Protein AF-A0A3R6HQ42-F1 (afdb_monomer_lite)

Sequence (141 aa):
MKRILCFIMFVLLLVSCSKDSGEEVGLISNYIEVAGVRHEIDKFAIENETDFRIGSKKDGTYISFGYTWYKVPIDEKIYFVETDEYLEYFELVDNYRKCNLTDGSSDSFYLIKKNGDKYIVDIYIGSSKYKTIVHYEGKMI

Structure (mmCIF, N/CA/C/O backbone):
data_AF-A0A3R6HQ42-F1
#
_entry.id   AF-A0A3R6HQ42-F1
#
loop_
_atom_site.group_PDB
_atom_site.id
_atom_site.type_symbol
_atom_site.label_atom_id
_atom_site.label_alt_id
_atom_site.label_comp_id
_atom_site.label_asym_id
_atom_site.label_entity_id
_atom_site.label_seq_id
_atom_site.pdbx_PDB_ins_code
_atom_site.Cartn_x
_atom_site.Cartn_y
_atom_site.Cartn_z
_atom_site.occupancy
_atom_site.B_iso_or_equiv
_atom_site.auth_seq_id
_atom_site.auth_comp_id
_atom_site.auth_asym_id
_atom_site.auth_atom_id
_atom_site.pdbx_PDB_model_num
ATOM 1 N N . MET A 1 1 ? -11.548 60.885 -34.144 1.00 53.84 1 MET A N 1
ATOM 2 C CA . MET A 1 1 ? -12.004 59.960 -33.079 1.00 53.84 1 MET A CA 1
ATOM 3 C C . MET A 1 1 ? -12.901 58.853 -33.651 1.00 53.84 1 MET A C 1
ATOM 5 O O . MET A 1 1 ? -14.107 58.921 -33.491 1.00 53.84 1 MET A O 1
ATOM 9 N N . LYS A 1 2 ? -12.346 57.859 -34.367 1.00 50.47 2 LYS A N 1
ATOM 10 C CA . LYS A 1 2 ? -13.114 56.687 -34.868 1.00 50.47 2 LYS A CA 1
ATOM 11 C C . LYS A 1 2 ? -12.328 55.363 -34.905 1.00 50.47 2 LYS A C 1
ATOM 13 O O . LYS A 1 2 ? -12.884 54.352 -35.300 1.00 50.47 2 LYS A O 1
ATOM 18 N N . ARG A 1 3 ? -11.054 55.336 -34.489 1.00 47.91 3 ARG A N 1
ATOM 19 C CA . ARG A 1 3 ? -10.211 54.124 -34.581 1.00 47.91 3 ARG A CA 1
ATOM 20 C C . ARG A 1 3 ? -10.002 53.379 -33.257 1.00 47.91 3 ARG A C 1
ATOM 22 O O . ARG A 1 3 ? -9.566 52.241 -33.284 1.00 47.91 3 ARG A O 1
ATOM 29 N N . ILE A 1 4 ? -10.358 53.983 -32.120 1.00 55.88 4 ILE A N 1
ATOM 30 C CA . ILE A 1 4 ? -10.138 53.381 -30.790 1.00 55.88 4 ILE A CA 1
ATOM 31 C C . ILE A 1 4 ? -11.357 52.567 -30.317 1.00 55.88 4 ILE A C 1
ATOM 33 O O . ILE A 1 4 ? -11.201 51.619 -29.557 1.00 55.88 4 ILE A O 1
ATOM 37 N N . LEU A 1 5 ? -12.563 52.838 -30.837 1.00 49.28 5 LEU A N 1
ATOM 38 C CA . LEU A 1 5 ? -13.771 52.103 -30.430 1.00 49.28 5 LEU A CA 1
ATOM 39 C C . LEU A 1 5 ? -13.817 50.645 -30.921 1.00 49.28 5 LEU A C 1
ATOM 41 O O . LEU A 1 5 ? -14.505 49.830 -30.322 1.00 49.28 5 LEU A O 1
ATOM 45 N N . CYS A 1 6 ? -13.085 50.294 -31.982 1.00 53.38 6 CYS A N 1
ATOM 46 C CA . CYS A 1 6 ? -13.103 48.927 -32.519 1.00 53.38 6 CYS A CA 1
ATOM 47 C C . CYS A 1 6 ? -12.186 47.958 -31.756 1.00 53.38 6 CYS A C 1
ATOM 49 O O . CYS A 1 6 ? -12.381 46.752 -31.851 1.00 53.38 6 CYS A O 1
ATOM 51 N N . PHE A 1 7 ? -11.219 48.456 -30.978 1.00 50.50 7 PHE A N 1
ATOM 52 C CA . PHE A 1 7 ? -10.282 47.590 -30.253 1.00 50.50 7 PHE A CA 1
ATOM 53 C C . PHE A 1 7 ? -10.840 47.075 -28.921 1.00 50.50 7 PHE A C 1
ATOM 55 O O . PHE A 1 7 ? -10.523 45.962 -28.518 1.00 50.50 7 PHE A O 1
ATOM 62 N N . ILE A 1 8 ? -11.725 47.830 -28.263 1.00 54.09 8 ILE A N 1
ATOM 63 C CA . ILE A 1 8 ? -12.311 47.411 -26.976 1.00 54.09 8 ILE A CA 1
ATOM 64 C C . ILE A 1 8 ? -13.417 46.361 -27.180 1.00 54.09 8 ILE A C 1
ATOM 66 O O . ILE A 1 8 ? -13.630 45.509 -26.322 1.00 54.09 8 ILE A O 1
ATOM 70 N N . MET A 1 9 ? -14.064 46.341 -28.350 1.00 48.47 9 MET A N 1
ATOM 71 C CA . MET A 1 9 ? -15.126 45.374 -28.650 1.00 48.47 9 MET A CA 1
ATOM 72 C C . MET A 1 9 ? -14.594 43.969 -28.986 1.00 48.47 9 MET A C 1
ATOM 74 O O . MET A 1 9 ? -15.330 43.000 -28.845 1.00 48.47 9 MET A O 1
ATOM 78 N N . PHE A 1 10 ? -13.318 43.837 -29.376 1.00 46.56 10 PHE A N 1
ATOM 79 C CA . PHE A 1 10 ? -12.702 42.538 -29.689 1.00 46.56 10 PHE A CA 1
ATOM 80 C C . PHE A 1 10 ? -12.084 41.841 -28.465 1.00 46.56 10 PHE A C 1
ATOM 82 O O . PHE A 1 10 ? -11.969 40.620 -28.452 1.00 46.56 10 PHE A O 1
ATOM 89 N N . VAL A 1 11 ? -11.744 42.593 -27.410 1.00 52.50 11 VAL A N 1
ATOM 90 C CA . VAL A 1 11 ? -11.238 42.025 -26.144 1.00 52.50 11 VAL A CA 1
ATOM 91 C C . VAL A 1 11 ? -12.379 41.479 -25.274 1.00 52.50 11 VAL A C 1
ATOM 93 O O . VAL A 1 11 ? -12.169 40.554 -24.503 1.00 52.50 11 VAL A O 1
ATOM 96 N N . LEU A 1 12 ? -13.609 41.975 -25.449 1.00 49.38 12 LEU A N 1
ATOM 97 C CA . LEU A 1 12 ? -14.791 41.466 -24.738 1.00 49.38 12 LEU A CA 1
ATOM 98 C C . LEU A 1 12 ? -15.406 40.199 -25.367 1.00 49.38 12 LEU A C 1
ATOM 100 O O . LEU A 1 12 ? -16.234 39.557 -24.731 1.00 49.38 12 LEU A O 1
ATOM 104 N N . LEU A 1 13 ? -15.007 39.834 -26.591 1.00 47.75 13 LEU A N 1
ATOM 105 C CA . LEU A 1 13 ? -15.518 38.665 -27.329 1.00 47.75 13 LEU A CA 1
ATOM 106 C C . LEU A 1 13 ? -14.576 37.452 -27.296 1.00 47.75 13 LEU A C 1
ATOM 108 O O . LEU A 1 13 ? -14.949 36.374 -27.755 1.00 47.75 13 LEU A O 1
ATOM 112 N N . LEU A 1 14 ? -13.374 37.601 -26.735 1.00 48.12 14 LEU A N 1
ATOM 113 C CA . LEU A 1 14 ? -12.453 36.495 -26.516 1.00 48.12 14 LEU A CA 1
ATOM 114 C C . LEU A 1 14 ? -12.584 36.009 -25.072 1.00 48.12 14 LEU A C 1
ATOM 116 O O . LEU A 1 14 ? -12.060 36.599 -24.133 1.00 48.12 14 LEU A O 1
ATOM 120 N N . VAL A 1 15 ? -13.229 34.850 -24.963 1.00 46.56 15 VAL A N 1
ATOM 121 C CA . VAL A 1 15 ? -13.175 33.925 -23.825 1.00 46.56 15 VAL A CA 1
ATOM 122 C C . VAL A 1 15 ? -14.122 34.237 -22.659 1.00 46.56 15 VAL A C 1
ATOM 124 O O . VAL A 1 15 ? -13.852 33.948 -21.500 1.00 46.56 15 VAL A O 1
ATOM 127 N N . SER A 1 16 ? -15.337 34.679 -22.983 1.00 44.88 16 SER A N 1
ATOM 128 C CA . SER A 1 16 ? -16.520 34.068 -22.373 1.00 44.88 16 SER A CA 1
ATOM 129 C C . SER A 1 16 ? -16.768 32.708 -23.045 1.00 44.88 16 SER A C 1
ATOM 131 O O . SER A 1 16 ? -17.576 32.590 -23.963 1.00 44.88 16 SER A O 1
ATOM 133 N N . CYS A 1 17 ? -16.027 31.688 -22.630 1.00 46.03 17 CYS A N 1
ATOM 134 C CA . CYS A 1 17 ? -16.396 30.285 -22.797 1.00 46.03 17 CYS A CA 1
ATOM 135 C C . CYS A 1 17 ? -15.999 29.595 -21.496 1.00 46.03 17 CYS A C 1
ATOM 137 O O . CYS A 1 17 ? -14.813 29.473 -21.209 1.00 46.03 17 CYS A O 1
ATOM 139 N N . SER A 1 18 ? -17.034 29.287 -20.704 1.00 40.59 18 SER A N 1
ATOM 140 C CA . SER A 1 18 ? -17.080 28.226 -19.690 1.00 40.59 18 SER A CA 1
ATOM 141 C C . SER A 1 18 ? -15.851 28.169 -18.768 1.00 40.59 18 SER A C 1
ATOM 143 O O . SER A 1 18 ? -14.846 27.549 -19.064 1.00 40.59 18 SER A O 1
ATOM 145 N N . LYS A 1 19 ? -15.857 28.707 -17.545 1.00 40.09 19 LYS A N 1
ATOM 146 C CA . LYS A 1 19 ? -16.724 28.282 -16.429 1.00 40.09 19 LYS A CA 1
ATOM 147 C C . LYS A 1 19 ? -17.469 26.954 -16.638 1.00 40.09 19 LYS A C 1
ATOM 149 O O . LYS A 1 19 ? -18.615 26.827 -16.233 1.00 40.09 19 LYS A O 1
ATOM 154 N N . ASP A 1 20 ? -16.802 25.974 -17.240 1.00 33.50 20 ASP A N 1
ATOM 155 C CA . ASP A 1 20 ? -17.085 24.593 -16.908 1.00 33.50 20 ASP A CA 1
ATOM 156 C C . ASP A 1 20 ? -16.441 24.400 -15.546 1.00 33.50 20 ASP A C 1
ATOM 158 O O . ASP A 1 20 ? -15.220 24.352 -15.387 1.00 33.50 20 ASP A O 1
ATOM 162 N N . SER A 1 21 ? -17.296 24.369 -14.530 1.00 40.56 21 SER A N 1
ATOM 163 C CA . SER A 1 21 ? -17.095 23.463 -13.419 1.00 40.56 21 SER A CA 1
ATOM 164 C C . SER A 1 21 ? -16.884 22.076 -14.022 1.00 40.56 21 SER A C 1
ATOM 166 O O . SER A 1 21 ? -17.818 21.287 -14.141 1.00 40.56 21 SER A O 1
ATOM 168 N N . GLY A 1 22 ? -15.647 21.793 -14.427 1.00 35.31 22 GLY A N 1
ATOM 169 C CA . GLY A 1 22 ? -15.126 20.447 -14.413 1.00 35.31 22 GLY A CA 1
ATOM 170 C C . GLY A 1 22 ? -15.085 20.033 -12.951 1.00 35.31 22 GLY A C 1
ATOM 171 O O . GLY A 1 22 ? -14.026 19.983 -12.339 1.00 35.31 22 GLY A O 1
ATOM 172 N N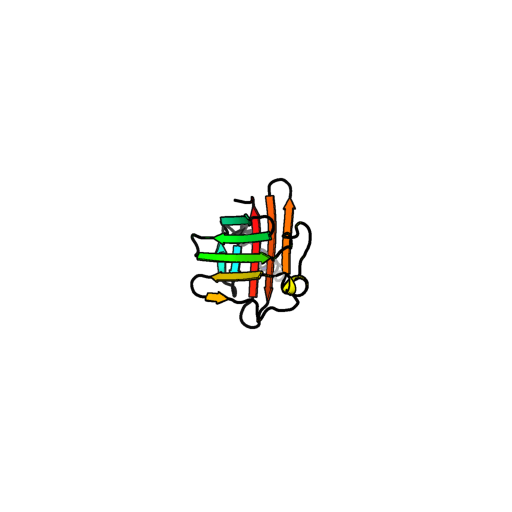 . GLU A 1 23 ? -16.260 19.773 -12.373 1.00 40.38 23 GLU A N 1
ATOM 173 C CA . GLU A 1 23 ? -16.381 18.569 -11.579 1.00 40.38 23 GLU A CA 1
ATOM 174 C C . GLU A 1 23 ? -15.751 17.494 -12.464 1.00 40.38 23 GLU A C 1
ATOM 176 O O . GLU A 1 23 ? -16.291 17.160 -13.521 1.00 40.38 23 GLU A O 1
ATOM 181 N N . GLU A 1 24 ? -14.533 17.068 -12.130 1.00 38.72 24 GLU A N 1
ATOM 182 C CA . GLU A 1 24 ? -13.950 15.857 -12.687 1.00 38.72 24 GLU A CA 1
ATOM 183 C C . GLU A 1 24 ? -14.848 14.704 -12.235 1.00 38.72 24 GLU A C 1
ATOM 185 O O . GLU A 1 24 ? -14.583 13.989 -11.271 1.00 38.72 24 GLU A O 1
ATOM 190 N N . VAL A 1 25 ? -15.975 14.562 -12.928 1.00 42.66 25 VAL A N 1
ATOM 191 C CA . VAL A 1 25 ? -16.817 13.385 -12.914 1.00 42.66 25 VAL A CA 1
ATOM 192 C C . VAL A 1 25 ? -15.950 12.281 -13.504 1.00 42.66 25 VAL A C 1
ATOM 194 O O . VAL A 1 25 ? -15.829 12.148 -14.720 1.00 42.66 25 VAL A O 1
ATOM 197 N N . GLY A 1 26 ? -15.291 11.529 -12.622 1.00 41.25 26 GLY A N 1
ATOM 198 C CA . GLY A 1 26 ? -14.614 10.285 -12.971 1.00 41.25 26 GLY A CA 1
ATOM 199 C C . GLY A 1 26 ? -13.186 10.104 -12.463 1.00 41.25 26 GLY A C 1
ATOM 200 O O . GLY A 1 26 ? -12.571 9.110 -12.846 1.00 41.25 26 GLY A O 1
ATOM 201 N N . LEU A 1 27 ? -12.629 10.983 -11.618 1.00 54.91 27 LEU A N 1
ATOM 202 C CA . LEU A 1 27 ? -11.410 10.601 -10.901 1.00 54.91 27 LEU A CA 1
ATOM 203 C C . LEU A 1 27 ? -11.760 9.480 -9.919 1.00 54.91 27 LEU A C 1
ATOM 205 O O . LEU A 1 27 ? -12.430 9.709 -8.915 1.00 54.91 27 LEU A O 1
ATOM 209 N N . ILE A 1 28 ? -11.317 8.261 -10.231 1.00 60.62 28 ILE A N 1
ATOM 210 C CA . ILE A 1 28 ? -11.296 7.153 -9.278 1.00 60.62 28 ILE A CA 1
ATOM 211 C C . ILE A 1 28 ? -10.547 7.664 -8.041 1.00 60.62 28 ILE A C 1
ATOM 213 O O . ILE A 1 28 ? -9.342 7.902 -8.109 1.00 60.62 28 ILE A O 1
ATOM 217 N N . SER A 1 29 ? -11.264 7.888 -6.938 1.00 82.94 29 SER A N 1
ATOM 218 C CA . SER A 1 29 ? -10.687 8.472 -5.722 1.00 82.94 29 SER A CA 1
ATOM 219 C C . SER A 1 29 ? -9.717 7.511 -5.044 1.00 82.94 29 SER A C 1
ATOM 221 O O . SER A 1 29 ? -8.728 7.945 -4.475 1.00 82.94 29 SER A O 1
ATOM 223 N N . ASN A 1 30 ? -9.980 6.208 -5.154 1.00 93.50 30 ASN A N 1
ATOM 224 C CA . ASN A 1 30 ? -9.171 5.139 -4.588 1.00 93.50 30 ASN A CA 1
ATOM 225 C C . ASN A 1 30 ? -8.584 4.302 -5.722 1.00 93.50 30 ASN A C 1
ATOM 227 O O . ASN A 1 30 ? -9.323 3.566 -6.374 1.00 93.50 30 ASN A O 1
ATOM 231 N N . TYR A 1 31 ? -7.283 4.413 -5.980 1.00 93.50 31 TYR A N 1
ATOM 232 C CA . TYR A 1 31 ? -6.677 3.829 -7.172 1.00 93.50 31 TYR A CA 1
ATOM 233 C C . TYR A 1 31 ? -5.282 3.245 -6.949 1.00 93.50 31 TYR A C 1
ATOM 235 O O . TYR A 1 31 ? -4.498 3.733 -6.132 1.00 93.50 31 TYR A O 1
ATOM 243 N N . ILE A 1 32 ? -4.961 2.228 -7.752 1.00 92.25 32 ILE A N 1
ATOM 244 C CA . ILE A 1 32 ? -3.587 1.801 -8.038 1.00 92.25 32 ILE A CA 1
ATOM 245 C C . ILE A 1 32 ? -3.266 2.283 -9.450 1.00 92.25 32 ILE A C 1
ATOM 247 O O . ILE A 1 32 ? -3.933 1.905 -10.408 1.00 92.25 32 ILE A O 1
ATOM 251 N N . GLU A 1 33 ? -2.251 3.126 -9.590 1.00 90.56 33 GLU A N 1
ATOM 252 C CA . GLU A 1 33 ? -1.696 3.535 -10.874 1.00 90.56 33 GLU A CA 1
ATOM 253 C C . GLU A 1 33 ? -0.429 2.727 -11.144 1.00 90.56 33 GLU A C 1
ATOM 255 O O . GLU A 1 33 ? 0.565 2.900 -10.441 1.00 90.56 33 GLU A O 1
ATOM 260 N N . VAL A 1 34 ? -0.447 1.863 -12.159 1.00 86.19 34 VAL A N 1
ATOM 261 C CA . VAL A 1 34 ? 0.716 1.080 -12.597 1.00 86.19 34 VAL A CA 1
ATOM 262 C C . VAL A 1 34 ? 1.117 1.557 -13.986 1.00 86.19 34 VAL A C 1
ATOM 264 O O . VAL A 1 34 ? 0.341 1.465 -14.934 1.00 86.19 34 VAL A O 1
ATOM 267 N N . ALA A 1 35 ? 2.333 2.094 -14.123 1.00 82.25 35 ALA A N 1
ATOM 268 C CA . ALA A 1 35 ? 2.848 2.597 -15.403 1.00 82.25 35 ALA A CA 1
ATOM 269 C C . ALA A 1 35 ? 1.892 3.586 -16.121 1.00 82.25 35 ALA A C 1
ATOM 271 O O . ALA A 1 35 ? 1.795 3.587 -17.348 1.00 82.25 35 ALA A O 1
ATOM 272 N N . GLY A 1 36 ? 1.186 4.423 -15.352 1.00 84.00 36 GLY A N 1
ATOM 273 C CA . GLY A 1 36 ? 0.243 5.429 -15.856 1.00 84.00 36 GLY A CA 1
ATOM 274 C C . GLY A 1 36 ? -1.187 4.928 -16.098 1.00 84.00 36 GLY A C 1
ATOM 275 O O . GLY A 1 36 ? -2.045 5.728 -16.464 1.00 84.00 36 GLY A O 1
ATOM 276 N N . VAL A 1 37 ? -1.470 3.638 -15.888 1.00 86.19 37 VAL A N 1
ATOM 277 C CA . VAL A 1 37 ? -2.827 3.074 -15.979 1.00 86.19 37 VAL A CA 1
ATOM 278 C C . VAL A 1 37 ? -3.429 2.982 -14.584 1.00 86.19 37 VAL A C 1
ATOM 280 O O . VAL A 1 37 ? -2.818 2.397 -13.694 1.00 86.19 37 VAL A O 1
ATOM 283 N N . ARG A 1 38 ? -4.618 3.565 -14.388 1.00 89.69 38 ARG A N 1
ATOM 284 C CA . ARG A 1 38 ? -5.333 3.555 -13.103 1.00 89.69 38 ARG A CA 1
ATOM 285 C C . ARG A 1 38 ? -6.354 2.427 -13.037 1.00 89.69 38 ARG A C 1
ATOM 287 O O . ARG A 1 38 ? -7.168 2.278 -13.944 1.00 89.69 38 ARG A O 1
ATOM 294 N N . HIS A 1 39 ? -6.322 1.707 -11.925 1.00 88.88 39 HIS A N 1
ATOM 295 C CA . HIS A 1 39 ? -7.243 0.639 -11.550 1.00 88.88 39 HIS A CA 1
ATOM 296 C C . HIS A 1 39 ? -7.971 1.038 -10.270 1.00 88.88 39 HIS A C 1
ATOM 298 O O . HIS A 1 39 ? -7.375 1.695 -9.412 1.00 88.88 39 HIS A O 1
ATOM 304 N N . GLU A 1 40 ? -9.239 0.657 -10.138 1.00 91.12 40 GLU A N 1
ATOM 305 C CA . GLU A 1 40 ? -10.035 0.970 -8.952 1.00 91.12 40 GLU A CA 1
ATOM 306 C C . GLU A 1 40 ? -9.570 0.126 -7.757 1.00 91.12 40 GLU A C 1
ATOM 308 O O . GLU A 1 40 ? -9.223 -1.048 -7.892 1.00 91.12 40 GLU A O 1
ATOM 313 N N . ILE A 1 41 ? -9.557 0.726 -6.566 1.00 92.94 41 ILE A N 1
ATOM 314 C CA . ILE A 1 41 ? -9.378 0.009 -5.302 1.00 92.94 41 ILE A CA 1
ATOM 315 C C . ILE A 1 41 ? -10.723 -0.079 -4.608 1.00 92.94 41 ILE A C 1
ATOM 317 O O . ILE A 1 41 ? -11.319 0.938 -4.251 1.00 92.94 41 ILE A O 1
ATOM 321 N N . ASP A 1 42 ? -11.142 -1.308 -4.328 1.00 91.25 42 ASP A N 1
ATOM 322 C CA . ASP A 1 42 ? -12.350 -1.588 -3.557 1.00 91.25 42 ASP A CA 1
ATOM 323 C C . ASP A 1 42 ? -12.060 -2.248 -2.203 1.00 91.25 42 ASP A C 1
ATOM 325 O O . ASP A 1 42 ? -12.983 -2.399 -1.400 1.00 91.25 42 ASP A O 1
ATOM 329 N N . LYS A 1 43 ? -10.802 -2.624 -1.925 1.00 93.31 43 LYS A N 1
ATOM 330 C CA . LYS A 1 43 ? -10.409 -3.339 -0.705 1.00 93.31 43 LYS A CA 1
ATOM 331 C C . LYS A 1 43 ? -9.067 -2.894 -0.147 1.00 93.31 43 LYS A C 1
ATOM 333 O O . LYS A 1 43 ? -8.081 -2.781 -0.872 1.00 93.31 43 LYS A O 1
ATOM 338 N N . PHE A 1 44 ? -9.037 -2.769 1.175 1.00 95.44 44 PHE A N 1
ATOM 339 C CA . PHE A 1 44 ? -7.840 -2.638 1.995 1.00 95.44 44 PHE A CA 1
ATOM 340 C C . PHE A 1 44 ? -8.007 -3.491 3.257 1.00 95.44 44 PHE A C 1
ATOM 342 O O . PHE A 1 44 ? -9.043 -3.403 3.914 1.00 95.44 44 PHE A O 1
ATOM 349 N N . ALA A 1 45 ? -7.000 -4.288 3.603 1.00 94.88 45 ALA A N 1
ATOM 350 C CA . ALA A 1 45 ? -7.006 -5.142 4.786 1.00 94.88 45 ALA A CA 1
ATOM 351 C C . ALA A 1 45 ? -5.619 -5.184 5.437 1.00 94.88 45 ALA A C 1
ATOM 353 O O . ALA A 1 45 ? -4.606 -5.158 4.738 1.00 94.88 45 ALA A O 1
ATOM 354 N N . ILE A 1 46 ? -5.592 -5.298 6.767 1.00 93.44 46 ILE A N 1
ATOM 355 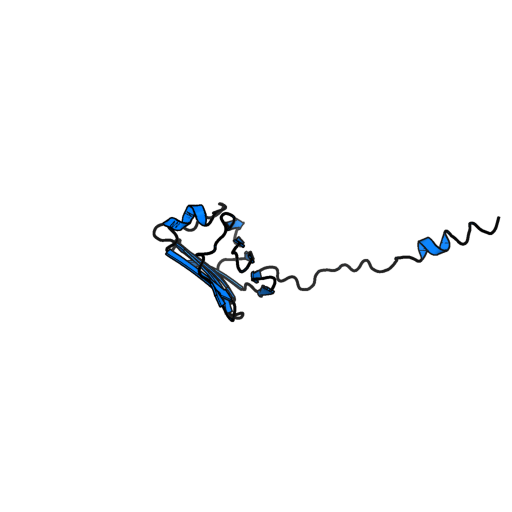C CA . ILE A 1 46 ? -4.411 -5.686 7.544 1.00 93.44 46 ILE A CA 1
ATOM 356 C C . ILE A 1 46 ? -4.738 -7.026 8.211 1.00 93.44 46 ILE A C 1
ATOM 358 O O . ILE A 1 46 ? -5.692 -7.114 8.985 1.00 93.44 46 ILE A O 1
ATOM 362 N N . GLU A 1 47 ? -3.969 -8.065 7.905 1.00 90.31 47 GLU A N 1
ATOM 363 C CA . GLU A 1 47 ? -4.143 -9.422 8.427 1.00 90.31 47 GLU A CA 1
ATOM 364 C C . GLU A 1 47 ? -3.040 -9.735 9.443 1.00 90.31 47 GLU A C 1
ATOM 366 O O . GLU A 1 47 ? -1.885 -9.364 9.254 1.00 90.31 47 GLU A O 1
ATOM 371 N N . ASN A 1 48 ? -3.407 -10.392 10.549 1.00 88.31 48 ASN A N 1
ATOM 372 C CA . ASN A 1 48 ? -2.490 -10.847 11.610 1.00 88.31 48 ASN A CA 1
ATOM 373 C C . ASN A 1 48 ? -1.544 -9.772 12.188 1.00 88.31 48 ASN A C 1
ATOM 375 O O . ASN A 1 48 ? -0.566 -10.101 12.846 1.00 88.31 48 ASN A O 1
ATOM 379 N N . GLU A 1 49 ? -1.849 -8.490 11.964 1.00 90.31 49 GLU A N 1
ATOM 380 C CA . GLU A 1 49 ? -1.007 -7.322 12.266 1.00 90.31 49 GLU A CA 1
ATOM 381 C C . GLU A 1 49 ? 0.321 -7.228 11.492 1.00 90.31 49 GLU A C 1
ATOM 383 O O . GLU A 1 49 ? 0.987 -6.198 11.580 1.00 90.31 49 GLU A O 1
ATOM 388 N N . THR A 1 50 ? 0.700 -8.252 10.731 1.00 91.38 50 THR A N 1
ATOM 389 C CA . THR A 1 50 ? 1.989 -8.373 10.026 1.00 91.38 50 THR A CA 1
ATOM 390 C C . THR A 1 50 ? 1.872 -8.208 8.517 1.00 91.38 50 THR A C 1
ATOM 392 O O . THR A 1 50 ? 2.871 -7.973 7.839 1.00 91.38 50 THR A O 1
ATOM 395 N N . ASP A 1 51 ? 0.657 -8.298 7.983 1.00 90.88 51 ASP A N 1
ATOM 396 C CA . ASP A 1 51 ? 0.397 -8.310 6.552 1.00 90.88 51 ASP A CA 1
ATOM 397 C C . ASP A 1 51 ? -0.592 -7.214 6.193 1.00 90.88 51 ASP A C 1
ATOM 399 O O . ASP A 1 51 ? -1.575 -7.005 6.903 1.00 90.88 51 ASP A O 1
ATOM 403 N N . PHE A 1 52 ? -0.392 -6.548 5.060 1.00 93.62 52 PHE A N 1
ATOM 404 C CA . PHE A 1 52 ? -1.431 -5.697 4.496 1.00 93.62 52 PHE A CA 1
ATOM 405 C C . PHE A 1 52 ? -1.599 -5.903 2.997 1.00 93.62 52 PHE A C 1
ATOM 407 O O . PHE A 1 52 ? -0.655 -6.197 2.260 1.00 93.62 52 PHE A O 1
ATOM 414 N N . ARG A 1 53 ? -2.846 -5.751 2.552 1.00 94.19 53 ARG A N 1
ATOM 415 C CA . ARG A 1 53 ? -3.295 -5.964 1.175 1.00 94.19 53 ARG A CA 1
ATOM 416 C C . ARG A 1 53 ? -4.167 -4.809 0.735 1.00 94.19 53 ARG A C 1
ATOM 418 O O . ARG A 1 53 ? -5.042 -4.380 1.484 1.00 94.19 53 ARG A O 1
ATOM 425 N N . ILE A 1 54 ? -3.965 -4.338 -0.489 1.00 94.88 54 ILE A N 1
ATOM 426 C CA . ILE A 1 54 ? -4.770 -3.271 -1.077 1.00 94.88 54 ILE A CA 1
ATOM 427 C C . ILE A 1 54 ? -4.965 -3.487 -2.573 1.00 94.88 54 ILE A C 1
ATOM 429 O O . ILE A 1 54 ? -4.025 -3.853 -3.273 1.00 94.88 54 ILE A O 1
ATOM 433 N N . GLY A 1 55 ? -6.177 -3.281 -3.080 1.00 93.62 55 GLY A N 1
ATOM 434 C CA . GLY A 1 55 ? -6.462 -3.427 -4.507 1.00 93.62 55 GLY A CA 1
ATOM 435 C C . GLY A 1 55 ? -7.919 -3.722 -4.815 1.00 93.62 55 GLY A C 1
ATOM 436 O O . GLY A 1 55 ? -8.809 -3.435 -4.014 1.00 93.62 55 GLY A O 1
ATOM 437 N N . SER A 1 56 ? -8.149 -4.327 -5.977 1.00 87.75 56 SER A N 1
ATOM 438 C CA . SER A 1 56 ? -9.447 -4.858 -6.374 1.00 87.75 56 SER A CA 1
ATOM 439 C C . SER A 1 56 ? -9.314 -6.256 -6.960 1.00 87.75 56 SER A C 1
ATOM 441 O O . SER A 1 56 ? -8.570 -6.513 -7.908 1.00 87.75 56 SER A O 1
ATOM 443 N N . LYS A 1 57 ? -10.118 -7.181 -6.424 1.00 74.81 57 LYS A N 1
ATOM 444 C CA . LYS A 1 57 ? -10.252 -8.527 -7.000 1.00 74.81 57 LYS A CA 1
ATOM 445 C C . LYS A 1 57 ? -10.995 -8.495 -8.339 1.00 74.81 57 LYS A C 1
ATOM 447 O O . LYS A 1 57 ? -10.763 -9.371 -9.166 1.00 74.81 57 LYS A O 1
ATOM 452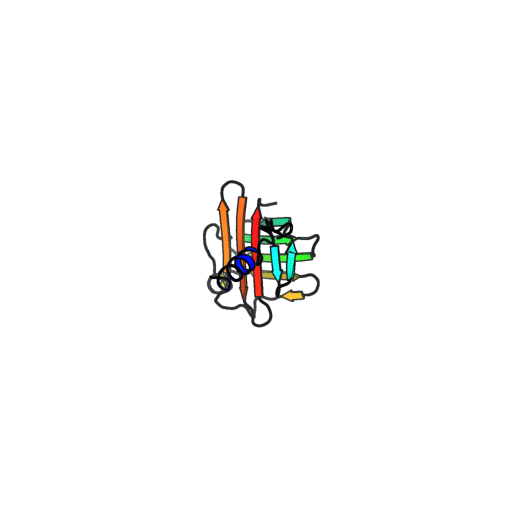 N N . LYS A 1 58 ? -11.898 -7.527 -8.532 1.00 80.75 58 LYS A N 1
ATOM 453 C CA . LYS A 1 58 ? -12.656 -7.353 -9.778 1.00 80.75 58 LYS A CA 1
ATOM 454 C C . LYS A 1 58 ? -11.719 -6.953 -10.914 1.00 80.75 58 LYS A C 1
ATOM 456 O O . LYS A 1 58 ? -11.816 -7.527 -11.995 1.00 80.75 58 LYS A O 1
ATOM 461 N N . ASP A 1 59 ? -10.795 -6.042 -10.626 1.00 78.56 59 ASP A N 1
ATOM 462 C CA . ASP A 1 59 ? -9.818 -5.577 -11.607 1.00 78.56 59 ASP A CA 1
ATOM 463 C C . ASP A 1 59 ? -8.593 -6.493 -11.693 1.00 78.56 59 ASP A C 1
ATOM 465 O O . ASP A 1 59 ? -7.807 -6.348 -12.619 1.00 78.56 59 ASP A O 1
ATOM 469 N N . GLY A 1 60 ? -8.424 -7.445 -10.768 1.00 82.94 60 GLY A N 1
ATOM 470 C CA . GLY A 1 60 ? -7.267 -8.345 -10.739 1.00 82.94 60 GLY A CA 1
ATOM 471 C C . GLY A 1 60 ? -5.956 -7.642 -10.373 1.00 82.94 60 GLY A C 1
ATOM 472 O O . GLY A 1 60 ? -4.891 -8.237 -10.522 1.00 82.94 60 GLY A O 1
ATOM 473 N N . THR A 1 61 ? -6.036 -6.402 -9.884 1.00 88.38 61 THR A N 1
ATOM 474 C CA . THR A 1 61 ? -4.886 -5.554 -9.571 1.00 88.38 61 THR A CA 1
ATOM 475 C C . THR A 1 61 ? -4.806 -5.334 -8.065 1.00 88.38 61 THR A C 1
ATOM 477 O O . THR A 1 61 ? -5.736 -4.798 -7.459 1.00 88.38 61 THR A O 1
ATOM 480 N N . TYR A 1 62 ? -3.709 -5.760 -7.441 1.00 90.12 62 TYR A N 1
ATOM 481 C CA . TYR A 1 62 ? -3.496 -5.613 -6.004 1.00 90.12 62 TYR A CA 1
ATOM 482 C C . TYR A 1 62 ? -2.018 -5.548 -5.632 1.00 90.12 62 TYR A C 1
ATOM 484 O O . TYR A 1 62 ? -1.142 -6.017 -6.361 1.00 90.12 62 TYR A O 1
ATOM 492 N N . ILE A 1 63 ? -1.768 -4.991 -4.452 1.00 90.12 63 ILE A N 1
ATOM 493 C CA . ILE A 1 63 ? -0.484 -5.027 -3.771 1.00 90.12 63 ILE A CA 1
ATOM 494 C C . ILE A 1 63 ? -0.653 -5.744 -2.435 1.00 90.12 63 ILE A C 1
ATOM 496 O O . ILE A 1 63 ? -1.610 -5.489 -1.703 1.00 90.12 63 ILE A O 1
ATOM 500 N N . SER A 1 64 ? 0.284 -6.632 -2.119 1.00 90.06 64 SER A N 1
ATOM 501 C CA . SER A 1 64 ? 0.401 -7.288 -0.823 1.00 90.06 64 SER A CA 1
ATOM 502 C C . SER A 1 64 ? 1.815 -7.130 -0.283 1.00 90.06 64 SER A C 1
ATOM 504 O O . SER A 1 64 ? 2.786 -7.318 -1.018 1.00 90.06 64 SER A O 1
ATOM 506 N N . PHE A 1 65 ? 1.904 -6.850 1.011 1.00 87.75 65 PHE A N 1
ATOM 507 C CA . PHE A 1 65 ? 3.137 -6.874 1.788 1.00 87.75 65 PHE A CA 1
ATOM 508 C C . PHE A 1 65 ? 2.930 -7.775 2.997 1.00 87.75 65 PHE A C 1
ATOM 510 O O . PHE A 1 65 ? 1.862 -7.731 3.613 1.00 87.75 65 PHE A O 1
ATOM 517 N N . GLY A 1 66 ? 3.948 -8.555 3.337 1.00 87.88 66 GLY A N 1
ATOM 518 C CA . GLY A 1 66 ? 3.983 -9.304 4.584 1.00 87.88 66 GLY A CA 1
ATOM 519 C C . GLY A 1 66 ? 5.354 -9.241 5.221 1.00 87.88 66 GLY A C 1
ATOM 520 O O . GLY A 1 66 ? 6.378 -9.279 4.534 1.00 87.88 66 GLY A O 1
ATOM 521 N N . TYR A 1 67 ? 5.347 -9.123 6.540 1.00 84.69 67 TYR A N 1
ATOM 522 C CA . TYR A 1 67 ? 6.537 -8.980 7.354 1.00 84.69 67 TYR A CA 1
ATOM 523 C C . TYR A 1 67 ? 6.697 -10.151 8.321 1.00 84.69 67 TYR A C 1
ATOM 525 O O . TYR A 1 67 ? 5.744 -10.568 8.979 1.00 84.69 67 TYR A O 1
ATOM 533 N N . THR A 1 68 ? 7.927 -10.629 8.494 1.00 82.75 68 THR A N 1
ATOM 534 C CA . THR A 1 68 ? 8.244 -11.623 9.521 1.00 82.75 68 THR A CA 1
ATOM 535 C C . THR A 1 68 ? 8.520 -10.923 10.857 1.00 82.75 68 THR A C 1
ATOM 537 O O . THR A 1 68 ? 9.448 -10.128 10.975 1.00 82.75 68 THR A O 1
ATOM 540 N N . TRP A 1 69 ? 7.720 -11.234 11.886 1.00 77.19 69 TRP A N 1
ATOM 541 C CA . TRP A 1 69 ? 7.869 -10.734 13.271 1.00 77.19 69 TRP A CA 1
ATOM 542 C C . TRP A 1 69 ? 7.897 -9.202 13.434 1.00 77.19 69 TRP A C 1
ATOM 544 O O . TRP A 1 69 ? 8.329 -8.699 14.471 1.00 77.19 69 TRP A O 1
ATOM 554 N N . TYR A 1 70 ? 7.394 -8.464 12.445 1.00 81.38 70 TYR A N 1
ATOM 555 C CA . TYR A 1 70 ? 7.332 -7.008 12.449 1.00 81.38 70 TYR A CA 1
ATOM 556 C C . TYR A 1 70 ? 5.898 -6.557 12.161 1.00 81.38 70 TYR A C 1
ATOM 558 O O . TYR A 1 70 ? 5.285 -6.966 11.177 1.00 81.38 70 TYR A O 1
ATOM 566 N N . LYS A 1 71 ? 5.330 -5.757 13.067 1.00 89.88 71 LYS A N 1
ATOM 567 C CA . LYS A 1 71 ? 3.963 -5.244 12.935 1.00 89.88 71 LYS A CA 1
ATOM 568 C C . LYS A 1 71 ? 3.925 -4.163 11.861 1.00 89.88 71 LYS A C 1
ATOM 570 O O . LYS A 1 71 ? 4.786 -3.291 11.872 1.00 89.88 71 LYS A O 1
ATOM 575 N N . VAL A 1 72 ? 2.897 -4.176 11.009 1.00 90.62 72 VAL A N 1
ATOM 576 C CA . VAL A 1 72 ? 2.648 -3.120 10.017 1.00 90.62 72 VAL A CA 1
ATOM 577 C C . VAL A 1 72 ? 2.584 -1.762 10.734 1.00 90.62 72 VAL A C 1
ATOM 579 O O . VAL A 1 72 ? 1.660 -1.544 11.528 1.00 90.62 72 VAL A O 1
ATOM 582 N N . PRO A 1 73 ? 3.536 -0.845 10.488 1.00 91.44 73 PRO A N 1
ATOM 583 C CA . PRO A 1 73 ? 3.536 0.481 11.082 1.00 91.44 73 PRO A CA 1
ATOM 584 C C . PRO A 1 73 ? 2.351 1.304 10.576 1.00 91.44 73 PRO A C 1
ATOM 586 O O . PRO A 1 73 ? 2.011 1.299 9.391 1.00 91.44 73 PRO A O 1
ATOM 589 N N . ILE A 1 74 ? 1.719 2.019 11.503 1.00 93.00 74 ILE A N 1
ATOM 590 C CA . ILE A 1 74 ? 0.602 2.930 11.250 1.00 93.00 74 ILE A CA 1
ATOM 591 C C . ILE A 1 74 ? 1.011 4.305 11.778 1.00 93.00 74 ILE A C 1
ATOM 593 O O . ILE A 1 74 ? 1.666 4.405 12.811 1.00 93.00 74 ILE A O 1
ATOM 597 N N . ASP A 1 75 ? 0.611 5.352 11.063 1.00 95.12 75 ASP A N 1
ATOM 598 C CA . ASP A 1 75 ? 0.944 6.760 11.298 1.00 95.12 75 ASP A CA 1
ATOM 599 C C . ASP A 1 75 ? 2.439 7.094 11.125 1.00 95.12 75 ASP A C 1
ATOM 601 O O . ASP A 1 75 ? 2.898 8.172 11.505 1.00 95.12 75 ASP A O 1
ATOM 605 N N . GLU A 1 76 ? 3.176 6.211 10.452 1.00 93.50 76 GLU A N 1
ATOM 606 C CA . GLU A 1 76 ? 4.590 6.356 10.114 1.00 93.50 76 GLU A CA 1
ATOM 607 C C . GLU A 1 76 ? 4.811 6.145 8.609 1.00 93.50 76 GLU A C 1
ATOM 609 O O . GLU A 1 76 ? 4.136 5.334 7.971 1.00 93.50 76 GLU A O 1
ATOM 614 N N . LYS A 1 77 ? 5.741 6.910 8.023 1.00 94.19 77 LYS A N 1
ATOM 615 C CA . LYS A 1 77 ? 6.166 6.720 6.632 1.00 94.19 77 LYS A CA 1
ATOM 616 C C . LYS A 1 77 ? 7.340 5.749 6.623 1.00 94.19 77 LYS A C 1
ATOM 618 O O . LYS A 1 77 ? 8.385 6.081 7.167 1.00 94.19 77 LYS A O 1
ATOM 623 N N . ILE A 1 78 ? 7.174 4.615 5.955 1.00 91.31 78 ILE A N 1
ATOM 624 C CA . ILE A 1 78 ? 8.152 3.528 5.941 1.00 91.31 78 ILE A CA 1
ATOM 625 C C . ILE A 1 78 ? 8.760 3.405 4.553 1.00 91.31 78 ILE A C 1
ATOM 627 O O . ILE A 1 78 ? 8.034 3.199 3.576 1.00 91.31 78 ILE A O 1
ATOM 631 N N . TYR A 1 79 ? 10.085 3.505 4.458 1.00 89.06 79 TYR A N 1
ATOM 632 C CA . TYR A 1 79 ? 10.801 3.211 3.219 1.00 89.06 79 TYR A CA 1
ATOM 633 C C . TYR A 1 79 ? 11.115 1.715 3.140 1.00 89.06 79 TYR A C 1
ATOM 635 O O . TYR A 1 79 ? 11.518 1.097 4.126 1.00 89.06 79 TYR A O 1
ATOM 643 N N . PHE A 1 80 ? 10.962 1.105 1.962 1.00 82.94 80 PHE A N 1
ATOM 644 C CA . PHE A 1 80 ? 11.196 -0.342 1.834 1.00 82.94 80 PHE A CA 1
ATOM 645 C C . PHE A 1 80 ? 12.647 -0.722 2.124 1.00 82.94 80 PHE A C 1
ATOM 647 O O . PHE A 1 80 ? 12.884 -1.759 2.725 1.00 82.94 80 PHE A O 1
ATOM 654 N N . VAL A 1 81 ? 13.607 0.149 1.802 1.00 81.19 81 VAL A N 1
ATOM 655 C CA . VAL A 1 81 ? 15.027 -0.077 2.121 1.00 81.19 81 VAL A CA 1
ATOM 656 C C . VAL A 1 81 ? 15.295 -0.198 3.629 1.00 81.19 81 VAL A C 1
ATOM 658 O O . VAL A 1 81 ? 16.245 -0.861 4.025 1.00 81.19 81 VAL A O 1
ATOM 661 N N . GLU A 1 82 ? 14.460 0.413 4.474 1.00 79.69 82 GLU A N 1
ATOM 662 C CA . GLU A 1 82 ? 14.599 0.374 5.938 1.00 79.69 82 GLU A CA 1
ATOM 663 C C . GLU A 1 82 ? 13.989 -0.892 6.550 1.00 79.69 82 GLU A C 1
ATOM 665 O O . GLU A 1 82 ? 14.296 -1.235 7.687 1.00 79.69 82 GLU A O 1
ATOM 670 N N . THR A 1 83 ? 13.119 -1.584 5.809 1.00 76.81 83 THR A N 1
ATOM 671 C CA . THR A 1 83 ? 12.372 -2.752 6.302 1.00 76.81 83 THR A CA 1
ATOM 672 C C . THR A 1 83 ? 12.629 -4.026 5.499 1.00 76.81 83 THR A C 1
ATOM 674 O O . THR A 1 83 ? 12.019 -5.050 5.790 1.00 76.81 83 THR A O 1
ATOM 677 N N . ASP A 1 84 ? 13.553 -3.986 4.534 1.00 77.19 84 ASP A N 1
ATOM 678 C CA . ASP A 1 84 ? 13.882 -5.098 3.631 1.00 77.19 84 ASP A CA 1
ATOM 679 C C . ASP A 1 84 ? 14.296 -6.368 4.391 1.00 77.19 84 ASP A C 1
ATOM 681 O O . ASP A 1 84 ? 13.882 -7.465 4.037 1.00 77.19 84 ASP A O 1
ATOM 685 N N . GLU A 1 85 ? 15.024 -6.228 5.507 1.00 79.62 85 GLU A N 1
ATOM 686 C CA . GLU A 1 85 ? 15.432 -7.374 6.337 1.00 79.62 85 GLU A CA 1
ATOM 687 C C . GLU A 1 85 ? 14.261 -8.084 7.044 1.00 79.62 85 GLU A C 1
ATOM 689 O O . GLU A 1 85 ? 14.391 -9.247 7.426 1.00 79.62 85 GLU A O 1
ATOM 694 N N . TYR A 1 86 ? 13.120 -7.403 7.200 1.00 83.69 86 TYR A N 1
ATOM 695 C CA . TYR A 1 86 ? 11.899 -7.943 7.811 1.00 83.69 86 TYR A CA 1
ATOM 696 C C . TYR A 1 86 ? 10.828 -8.299 6.778 1.00 83.69 86 TYR A C 1
ATOM 698 O O . TYR A 1 86 ? 9.812 -8.897 7.137 1.00 83.69 86 TYR A O 1
ATOM 706 N N . LEU A 1 87 ? 11.008 -7.901 5.516 1.00 81.19 87 LEU A N 1
ATOM 707 C CA . LEU A 1 87 ? 10.036 -8.115 4.455 1.00 81.19 87 LEU A CA 1
ATOM 708 C C . LEU A 1 87 ? 10.072 -9.586 4.024 1.00 81.19 87 LEU A C 1
ATOM 710 O O . LEU A 1 87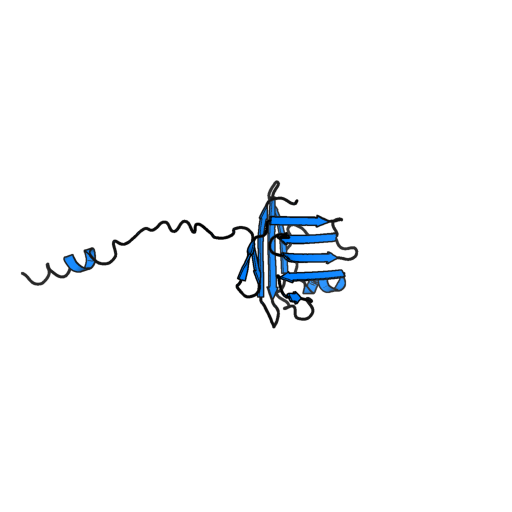 ? 11.005 -10.041 3.368 1.00 81.19 87 LEU A O 1
ATOM 714 N N . GLU A 1 88 ? 9.032 -10.336 4.377 1.00 83.44 88 GLU A N 1
ATOM 715 C CA . GLU A 1 88 ? 8.909 -11.748 4.010 1.00 83.44 88 GLU A CA 1
ATOM 716 C C . GLU A 1 88 ? 8.508 -11.895 2.545 1.00 83.44 88 GLU A C 1
ATOM 718 O O . GLU A 1 88 ? 9.051 -12.718 1.804 1.00 83.44 88 GLU A O 1
ATOM 723 N N . TYR A 1 89 ? 7.539 -11.083 2.120 1.00 81.31 89 TYR A N 1
ATOM 724 C CA . TYR A 1 89 ? 7.086 -11.081 0.745 1.00 81.31 89 TYR A CA 1
ATOM 725 C C . TYR A 1 89 ? 6.508 -9.737 0.318 1.00 81.31 89 TYR A C 1
ATOM 727 O O . TYR A 1 89 ? 5.928 -8.972 1.091 1.00 81.31 89 TYR A O 1
ATOM 735 N N . PHE A 1 90 ? 6.614 -9.512 -0.986 1.00 83.75 90 PHE A N 1
ATOM 736 C CA . PHE A 1 90 ? 5.913 -8.472 -1.709 1.00 83.75 90 PHE A CA 1
ATOM 737 C C . PHE A 1 90 ? 5.313 -9.057 -2.973 1.00 83.75 90 PHE A C 1
ATOM 739 O O . PHE A 1 90 ? 5.961 -9.819 -3.696 1.00 83.75 90 PHE A O 1
ATOM 746 N N . GLU A 1 91 ? 4.091 -8.644 -3.268 1.00 84.00 91 GLU A N 1
ATOM 747 C CA . GLU A 1 91 ? 3.433 -8.994 -4.508 1.00 84.00 91 GLU A CA 1
ATOM 748 C C . GLU A 1 91 ? 2.681 -7.784 -5.055 1.00 84.00 91 GLU A C 1
ATOM 750 O O . GLU A 1 91 ? 1.739 -7.307 -4.434 1.00 84.00 91 GLU A O 1
ATOM 755 N N . LEU A 1 92 ? 3.080 -7.312 -6.237 1.00 83.62 92 LEU A N 1
ATOM 756 C CA . LEU A 1 92 ? 2.244 -6.477 -7.095 1.00 83.62 92 LEU A CA 1
ATOM 757 C C . LEU A 1 92 ? 1.743 -7.350 -8.245 1.00 83.62 92 LEU A C 1
ATOM 759 O O . LEU A 1 92 ? 2.541 -7.829 -9.062 1.00 83.62 92 LEU A O 1
ATOM 763 N N . VAL A 1 93 ? 0.426 -7.534 -8.292 1.00 82.38 93 VAL A N 1
ATOM 764 C CA . VAL A 1 93 ? -0.284 -8.104 -9.434 1.00 82.38 93 VAL A CA 1
ATOM 765 C C . VAL A 1 93 ? -1.031 -6.978 -10.121 1.00 82.38 93 VAL A C 1
ATOM 767 O O . VAL A 1 93 ? -1.766 -6.227 -9.493 1.00 82.38 93 VAL A O 1
ATOM 770 N N . ASP A 1 94 ? -0.832 -6.880 -11.421 1.00 78.62 94 ASP A N 1
ATOM 771 C CA . ASP A 1 94 ? -1.705 -6.191 -12.366 1.00 78.62 94 ASP A CA 1
ATOM 772 C C . ASP A 1 94 ? -2.029 -7.223 -13.454 1.00 78.62 94 ASP A C 1
ATOM 774 O O . ASP A 1 94 ? -1.211 -8.123 -13.650 1.00 78.62 94 ASP A O 1
ATOM 778 N N . ASN A 1 95 ? -3.178 -7.128 -14.136 1.00 64.38 95 ASN A N 1
ATOM 779 C CA . ASN A 1 95 ? -3.848 -8.149 -14.974 1.00 64.38 95 ASN A CA 1
ATOM 780 C C . ASN A 1 95 ? -2.976 -8.973 -15.957 1.00 64.38 95 ASN A C 1
ATOM 782 O O . ASN A 1 95 ? -3.475 -9.903 -16.586 1.00 64.38 95 ASN A O 1
ATOM 786 N N . TYR A 1 96 ? -1.689 -8.661 -16.117 1.00 52.78 96 TYR A N 1
ATOM 787 C CA . TYR A 1 96 ? -0.730 -9.346 -16.980 1.00 52.78 96 TYR A CA 1
ATOM 788 C C . TYR A 1 96 ? 0.706 -9.448 -16.418 1.00 52.78 96 TYR A C 1
ATOM 790 O O . TYR A 1 96 ? 1.596 -9.897 -17.144 1.00 52.78 96 TYR A O 1
ATOM 798 N N . ARG A 1 97 ? 0.997 -8.995 -15.185 1.00 62.31 97 ARG A N 1
ATOM 799 C CA . ARG A 1 97 ? 2.378 -8.878 -14.669 1.00 62.31 97 ARG A CA 1
ATOM 800 C C . ARG A 1 97 ? 2.456 -9.155 -13.168 1.00 62.31 97 ARG A C 1
ATOM 802 O O . ARG A 1 97 ? 1.827 -8.461 -12.377 1.00 62.31 97 ARG A O 1
ATOM 809 N N . LYS A 1 98 ? 3.303 -10.118 -12.789 1.00 64.50 98 LYS A N 1
ATOM 810 C CA . LYS A 1 98 ? 3.793 -10.278 -11.416 1.00 64.50 98 LYS A CA 1
ATOM 811 C C . LYS A 1 98 ? 5.139 -9.583 -11.290 1.00 64.50 98 LYS A C 1
ATOM 813 O O . LYS A 1 98 ? 6.027 -9.774 -12.123 1.00 64.50 98 LYS A O 1
ATOM 818 N N . CYS A 1 99 ? 5.266 -8.778 -10.252 1.00 61.72 99 CYS A N 1
ATOM 819 C CA . CYS A 1 99 ? 6.426 -7.943 -10.021 1.00 61.72 99 CYS A CA 1
ATOM 820 C C . CYS A 1 99 ? 7.096 -8.322 -8.702 1.00 61.72 99 CYS A C 1
ATOM 822 O O . CYS A 1 99 ? 6.439 -8.333 -7.665 1.00 61.72 99 CYS A O 1
ATOM 824 N N . ASN A 1 100 ? 8.400 -8.603 -8.747 1.00 59.50 100 ASN A N 1
ATOM 825 C CA . ASN A 1 100 ? 9.225 -8.765 -7.553 1.00 59.50 100 ASN A CA 1
ATOM 826 C C . ASN A 1 100 ? 9.933 -7.433 -7.267 1.00 59.50 100 ASN A C 1
ATOM 828 O O . ASN A 1 100 ? 10.445 -6.798 -8.191 1.00 59.50 100 ASN A O 1
ATOM 832 N N . LEU A 1 101 ? 9.978 -7.025 -5.998 1.00 58.53 101 LEU A N 1
ATOM 833 C CA . LEU A 1 101 ? 10.540 -5.748 -5.528 1.00 58.53 101 LEU A CA 1
ATOM 834 C C . LEU A 1 101 ? 12.067 -5.625 -5.695 1.00 58.53 101 LEU A C 1
ATOM 836 O O . LEU A 1 101 ? 12.634 -4.605 -5.322 1.00 58.53 101 LEU A O 1
ATOM 840 N N . THR A 1 102 ? 12.745 -6.614 -6.286 1.00 54.06 102 THR A N 1
ATOM 841 C CA . THR A 1 102 ? 14.215 -6.658 -6.393 1.00 54.06 102 THR A CA 1
ATOM 842 C C . THR A 1 102 ? 14.825 -5.530 -7.238 1.00 54.06 102 THR A C 1
ATOM 844 O O . THR A 1 102 ? 16.036 -5.359 -7.211 1.00 54.06 102 THR A O 1
ATOM 847 N N . ASP A 1 103 ? 14.006 -4.750 -7.955 1.00 56.62 103 ASP A N 1
ATOM 848 C CA . ASP A 1 103 ? 14.420 -3.551 -8.706 1.00 56.62 103 ASP A CA 1
ATOM 849 C C . ASP A 1 103 ? 13.949 -2.232 -8.038 1.00 56.62 103 ASP A C 1
ATOM 851 O O . ASP A 1 103 ? 13.880 -1.192 -8.700 1.00 56.62 103 ASP A O 1
ATOM 855 N N . GLY A 1 104 ? 13.554 -2.273 -6.759 1.00 59.44 104 GLY A N 1
ATOM 856 C CA . GLY A 1 104 ? 13.010 -1.136 -6.014 1.00 59.44 104 GLY A CA 1
ATOM 857 C C . GLY A 1 104 ? 14.023 -0.008 -5.783 1.00 59.44 104 GLY A C 1
ATOM 858 O O . GLY A 1 104 ? 15.161 -0.229 -5.382 1.00 59.44 104 GLY A O 1
ATOM 859 N N . SER A 1 105 ? 13.598 1.229 -6.033 1.00 65.44 105 SER A N 1
ATOM 860 C CA . SER A 1 105 ? 14.331 2.458 -5.716 1.00 65.44 105 SER A CA 1
ATOM 861 C C . SER A 1 105 ? 14.347 2.701 -4.204 1.00 65.44 105 SER A C 1
ATOM 863 O O . SER A 1 105 ? 13.348 2.416 -3.538 1.00 65.44 105 SER A O 1
ATOM 865 N N . SER A 1 106 ? 15.428 3.314 -3.696 1.00 75.25 106 SER A N 1
ATOM 866 C CA . SER A 1 106 ? 15.559 3.824 -2.316 1.00 75.25 106 SER A CA 1
ATOM 867 C C . SER A 1 106 ? 14.383 4.685 -1.863 1.00 75.25 106 SER A C 1
ATOM 869 O O . SER A 1 106 ? 14.104 4.783 -0.673 1.00 75.25 106 SER A O 1
ATOM 871 N N . ASP A 1 107 ? 13.682 5.291 -2.815 1.00 84.75 107 ASP A N 1
ATOM 872 C CA . ASP A 1 107 ? 12.621 6.250 -2.546 1.00 84.75 107 ASP A CA 1
ATOM 873 C C . ASP A 1 107 ? 11.250 5.568 -2.464 1.00 84.75 107 ASP A C 1
ATOM 875 O O . ASP A 1 107 ? 10.239 6.246 -2.304 1.00 84.75 107 ASP A O 1
ATOM 879 N N . SER A 1 108 ? 11.192 4.240 -2.606 1.00 88.12 108 SER A N 1
ATOM 880 C CA . SER A 1 108 ? 9.956 3.464 -2.522 1.00 88.12 108 SER A CA 1
ATOM 881 C C . SER A 1 108 ? 9.488 3.353 -1.068 1.00 88.12 108 SER A C 1
ATOM 883 O O . SER A 1 108 ? 10.265 2.982 -0.188 1.00 88.12 108 SER A O 1
ATOM 885 N N . PHE A 1 109 ? 8.224 3.690 -0.813 1.00 91.88 109 PHE A N 1
ATOM 886 C CA . PHE A 1 109 ? 7.663 3.801 0.531 1.00 91.88 109 PHE A CA 1
ATOM 887 C C . PHE A 1 109 ? 6.183 3.420 0.583 1.00 91.88 109 PHE A C 1
ATOM 889 O O . PHE A 1 109 ? 5.484 3.414 -0.434 1.00 91.88 109 PHE A O 1
ATOM 896 N N . TYR A 1 110 ? 5.683 3.224 1.800 1.00 93.50 110 TYR A N 1
ATOM 897 C CA . TYR A 1 110 ? 4.259 3.307 2.112 1.00 93.50 110 TYR A CA 1
ATOM 898 C C . TYR A 1 110 ? 4.012 4.170 3.350 1.00 93.50 110 TYR A C 1
ATOM 900 O O . TYR A 1 110 ? 4.907 4.442 4.152 1.00 93.50 110 TYR A O 1
ATOM 908 N N . LEU A 1 111 ? 2.776 4.631 3.472 1.00 96.00 111 LEU A N 1
ATOM 909 C CA . LEU A 1 111 ? 2.251 5.351 4.616 1.00 96.00 111 LEU A CA 1
ATOM 910 C C . LEU A 1 111 ? 0.805 4.909 4.815 1.00 96.00 111 LEU A C 1
ATOM 912 O O . LEU A 1 111 ? -0.023 5.078 3.924 1.00 96.00 111 LEU A O 1
ATOM 916 N N . ILE A 1 112 ? 0.504 4.377 5.994 1.00 96.06 112 ILE A N 1
ATOM 917 C CA . ILE A 1 112 ? -0.856 4.038 6.410 1.00 96.06 112 ILE A CA 1
ATOM 918 C C . ILE A 1 112 ? -1.192 4.950 7.583 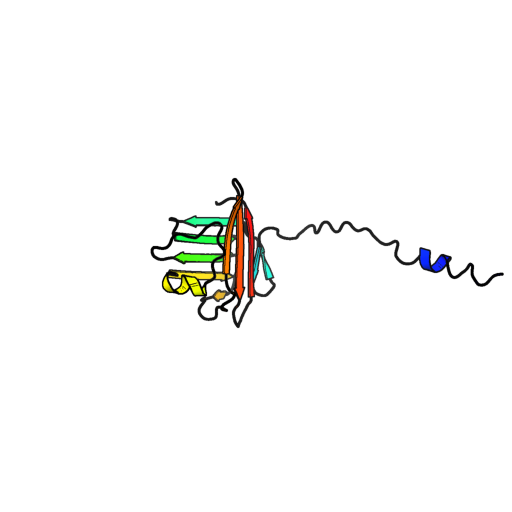1.00 96.06 112 ILE A C 1
ATOM 920 O O . ILE A 1 112 ? -0.573 4.839 8.633 1.00 96.06 112 ILE A O 1
ATOM 924 N N . LYS A 1 113 ? -2.156 5.854 7.424 1.00 96.31 113 LYS A N 1
ATOM 925 C CA . LYS A 1 113 ? -2.638 6.739 8.492 1.00 96.31 113 LYS A CA 1
ATOM 926 C C . LYS A 1 113 ? -4.026 6.343 8.943 1.00 96.31 113 LYS A C 1
ATOM 928 O O . LYS A 1 113 ? -4.875 6.025 8.107 1.00 96.31 113 LYS A O 1
ATOM 933 N N . LYS A 1 114 ? -4.292 6.451 10.242 1.00 94.31 114 LYS A N 1
ATOM 934 C CA . LYS A 1 114 ? -5.641 6.268 10.782 1.00 94.31 114 LYS A CA 1
ATOM 935 C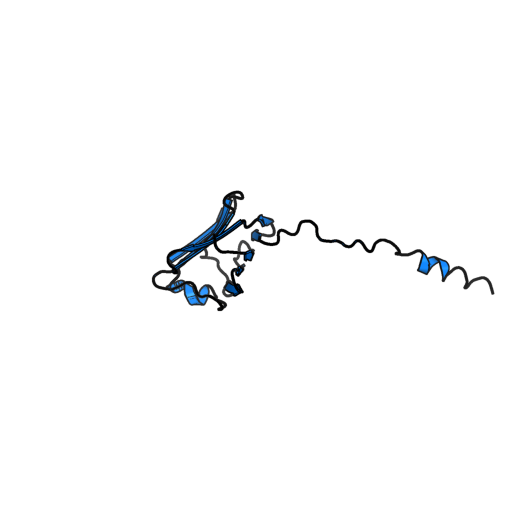 C . LYS A 1 114 ? -6.323 7.620 10.992 1.00 94.31 114 LYS A C 1
ATOM 937 O O . LYS A 1 114 ? -5.821 8.481 11.707 1.00 94.31 114 LYS A O 1
ATOM 942 N N . ASN A 1 115 ? -7.502 7.799 10.401 1.00 91.06 115 ASN A N 1
ATOM 943 C CA . ASN A 1 115 ? -8.326 8.997 10.561 1.00 91.06 115 ASN A CA 1
ATOM 944 C C . ASN A 1 115 ? -9.751 8.599 10.971 1.00 91.06 115 ASN A C 1
ATOM 946 O O . ASN A 1 115 ? -10.622 8.364 10.133 1.00 91.06 115 ASN A O 1
ATOM 950 N N . GLY A 1 116 ? -9.977 8.472 12.281 1.00 92.19 116 GLY A N 1
ATOM 951 C CA . GLY A 1 116 ? -11.245 7.984 12.822 1.00 92.19 116 GLY A CA 1
ATOM 952 C C . GLY A 1 116 ? -11.487 6.509 12.483 1.00 92.19 116 GLY A C 1
ATOM 953 O O . GLY A 1 116 ? -10.715 5.639 12.892 1.00 92.19 116 GLY A O 1
ATOM 954 N N . ASP A 1 117 ? -12.575 6.232 11.760 1.00 91.88 117 ASP A N 1
ATOM 955 C CA . ASP A 1 117 ? -12.943 4.896 11.271 1.00 91.88 117 ASP A CA 1
ATOM 956 C C . ASP A 1 117 ? -12.376 4.576 9.877 1.00 91.88 117 ASP A C 1
ATOM 958 O O . ASP A 1 117 ? -12.583 3.472 9.366 1.00 91.88 117 ASP A O 1
ATOM 962 N N . LYS A 1 118 ? -11.657 5.526 9.271 1.00 94.31 118 LYS A N 1
ATOM 963 C CA . LYS A 1 118 ? -11.016 5.389 7.965 1.00 94.31 118 LYS A CA 1
ATOM 964 C C . LYS A 1 118 ? -9.502 5.247 8.082 1.00 94.31 118 LYS A C 1
ATOM 966 O O . LYS A 1 118 ? -8.876 5.665 9.058 1.00 94.31 118 LYS A O 1
ATOM 971 N N . TYR A 1 119 ? -8.933 4.714 7.015 1.00 95.06 119 TYR A N 1
ATOM 972 C CA . TYR A 1 119 ? -7.514 4.633 6.740 1.00 95.06 119 TYR A CA 1
ATOM 973 C C . TYR A 1 119 ? -7.210 5.421 5.474 1.00 95.06 119 TYR A C 1
ATOM 975 O O . TYR A 1 119 ? -7.972 5.359 4.508 1.00 95.06 119 TYR A O 1
ATOM 983 N N . ILE A 1 120 ? -6.100 6.150 5.504 1.00 95.56 120 ILE A N 1
ATOM 984 C CA . ILE A 1 120 ? -5.496 6.781 4.334 1.00 95.56 120 ILE A CA 1
ATOM 985 C C . ILE A 1 120 ? -4.228 5.990 4.034 1.00 95.56 120 ILE A C 1
ATOM 987 O O . ILE A 1 120 ? -3.360 5.893 4.901 1.00 95.56 120 ILE A O 1
ATOM 991 N N . VAL A 1 121 ? -4.140 5.400 2.848 1.00 96.75 121 VAL A N 1
ATOM 992 C CA . VAL A 1 121 ? -3.002 4.583 2.427 1.00 96.75 121 VAL A CA 1
ATOM 993 C C . VAL A 1 121 ? -2.395 5.191 1.176 1.00 96.75 121 VAL A C 1
ATOM 995 O O . VAL A 1 121 ? -3.041 5.245 0.131 1.00 96.75 121 VAL A O 1
ATOM 998 N N . ASP A 1 122 ? -1.141 5.611 1.293 1.00 96.56 122 ASP A N 1
ATOM 999 C CA . ASP A 1 122 ? -0.332 6.104 0.187 1.00 96.56 122 ASP A CA 1
ATOM 1000 C C . ASP A 1 122 ? 0.852 5.158 -0.013 1.00 96.56 122 ASP A C 1
ATOM 1002 O O . ASP A 1 122 ? 1.601 4.885 0.927 1.00 96.56 122 ASP A O 1
ATOM 1006 N N . ILE A 1 123 ? 1.042 4.660 -1.234 1.00 94.25 123 ILE A N 1
ATOM 1007 C CA . ILE A 1 123 ? 2.177 3.790 -1.573 1.00 94.25 123 ILE A CA 1
ATOM 1008 C C . ILE A 1 123 ? 2.849 4.329 -2.821 1.00 94.25 123 ILE A C 1
ATOM 1010 O O . ILE A 1 123 ? 2.195 4.701 -3.795 1.00 94.25 123 ILE A O 1
ATOM 1014 N N . TYR A 1 124 ? 4.171 4.333 -2.799 1.00 92.56 124 TYR A N 1
ATOM 1015 C CA . TYR A 1 124 ? 4.996 4.668 -3.939 1.00 92.56 124 TYR A CA 1
ATOM 1016 C C . TYR A 1 124 ? 6.039 3.577 -4.141 1.00 92.56 124 TYR A C 1
ATOM 1018 O O . TYR A 1 124 ? 6.833 3.295 -3.248 1.00 92.56 124 TYR A O 1
ATOM 1026 N N . ILE A 1 125 ? 6.066 2.985 -5.331 1.00 88.00 125 ILE A N 1
ATOM 1027 C CA . ILE A 1 125 ? 7.104 2.030 -5.720 1.00 88.00 125 ILE A CA 1
ATOM 1028 C C . ILE A 1 125 ? 7.748 2.556 -6.993 1.00 88.00 125 ILE A C 1
ATOM 1030 O O . ILE A 1 125 ? 7.126 2.588 -8.058 1.00 88.00 125 ILE A O 1
ATOM 1034 N N . GLY A 1 126 ? 9.000 2.985 -6.876 1.00 84.44 126 GLY A N 1
ATOM 1035 C CA . GLY A 1 126 ? 9.836 3.293 -8.026 1.00 84.44 126 GLY A CA 1
ATOM 1036 C C . GLY A 1 126 ? 10.634 2.055 -8.406 1.00 84.44 126 GLY A C 1
ATOM 1037 O O . GLY A 1 126 ? 11.323 1.498 -7.562 1.00 84.44 126 GLY A O 1
ATOM 1038 N N . SER A 1 127 ? 10.584 1.633 -9.663 1.00 76.00 127 SER A N 1
ATOM 1039 C CA . SER A 1 127 ? 11.520 0.643 -10.202 1.00 76.00 127 SER A CA 1
ATOM 1040 C C . SER A 1 127 ? 12.088 1.123 -11.532 1.00 76.00 127 SER A C 1
ATOM 1042 O O . SER A 1 127 ? 11.560 2.050 -12.152 1.00 76.00 127 SER A O 1
ATOM 1044 N N . SER A 1 128 ? 13.138 0.461 -12.014 1.00 72.12 128 SER A N 1
ATOM 1045 C CA . SER A 1 128 ? 13.703 0.726 -13.345 1.00 72.12 128 SER A CA 1
ATOM 1046 C C . SER A 1 128 ? 12.720 0.461 -14.497 1.00 72.12 128 SER A C 1
ATOM 1048 O O . SER A 1 128 ? 12.931 0.952 -15.605 1.00 72.12 128 SER A O 1
ATOM 1050 N N . LYS A 1 129 ? 11.647 -0.308 -14.254 1.00 68.62 129 LYS A N 1
ATOM 1051 C CA . LYS A 1 129 ? 10.692 -0.760 -15.281 1.00 68.62 129 LYS A CA 1
ATOM 1052 C C . LYS A 1 129 ? 9.346 -0.047 -15.217 1.00 68.62 129 LYS A C 1
ATOM 1054 O O . LYS A 1 129 ? 8.712 0.149 -16.250 1.00 68.62 129 LYS A O 1
ATOM 1059 N N . TYR A 1 130 ? 8.880 0.300 -14.024 1.00 73.38 130 TYR A N 1
ATOM 1060 C CA . TYR A 1 130 ? 7.583 0.939 -13.819 1.00 73.38 130 TYR A CA 1
ATOM 1061 C C . TYR A 1 130 ? 7.549 1.726 -12.509 1.00 73.38 130 TYR A C 1
ATOM 1063 O O . TYR A 1 130 ? 8.264 1.433 -11.548 1.00 73.38 130 TYR A O 1
ATOM 1071 N N . LYS A 1 131 ? 6.666 2.722 -12.502 1.00 85.25 131 LYS A N 1
ATOM 1072 C CA . LYS A 1 131 ? 6.260 3.497 -11.336 1.00 85.25 131 LYS A CA 1
ATOM 1073 C C . LYS A 1 131 ? 4.878 3.010 -10.914 1.00 85.25 131 LYS A C 1
ATOM 1075 O O . LYS A 1 131 ? 3.988 2.940 -11.767 1.00 85.25 131 LYS A O 1
ATOM 1080 N N . THR A 1 132 ? 4.720 2.714 -9.631 1.00 88.38 132 THR A N 1
ATOM 1081 C CA . THR A 1 132 ? 3.428 2.377 -9.031 1.00 88.38 132 THR A CA 1
ATOM 1082 C C . THR A 1 132 ? 3.075 3.414 -7.978 1.00 88.38 132 THR A C 1
ATOM 1084 O O . THR A 1 132 ? 3.908 3.738 -7.129 1.00 88.38 132 THR A O 1
ATOM 1087 N N . ILE A 1 133 ? 1.857 3.945 -8.043 1.00 93.00 133 ILE A N 1
ATOM 1088 C CA . ILE A 1 133 ? 1.314 4.891 -7.064 1.00 93.00 133 ILE A CA 1
ATOM 1089 C C . ILE A 1 133 ? -0.008 4.331 -6.565 1.00 93.00 133 ILE A C 1
ATOM 1091 O O . ILE A 1 133 ? -0.867 3.985 -7.368 1.00 93.00 133 ILE A O 1
ATOM 1095 N N . VAL A 1 134 ? -0.180 4.266 -5.256 1.00 94.56 134 VAL A N 1
ATOM 1096 C CA . VAL A 1 134 ? -1.447 3.908 -4.626 1.00 94.56 134 VAL A CA 1
ATOM 1097 C C . VAL A 1 134 ? -1.933 5.087 -3.818 1.00 94.56 134 VAL A C 1
ATOM 1099 O O . VAL A 1 134 ? -1.153 5.667 -3.064 1.00 94.56 134 VAL A O 1
ATOM 1102 N N . HIS A 1 135 ? -3.216 5.390 -3.962 1.00 96.25 135 HIS A N 1
ATOM 1103 C CA . HIS A 1 135 ? -3.934 6.273 -3.062 1.00 96.25 135 HIS A CA 1
ATOM 1104 C C . HIS A 1 135 ? -5.253 5.611 -2.676 1.00 96.25 135 HIS A C 1
ATOM 1106 O O . HIS A 1 135 ? -6.011 5.166 -3.540 1.00 96.25 135 HIS A O 1
ATOM 1112 N N . TYR A 1 136 ? -5.519 5.532 -1.380 1.00 96.00 136 TYR A N 1
ATOM 1113 C CA . TYR A 1 136 ? -6.757 4.990 -0.846 1.00 96.00 136 TYR A CA 1
ATOM 1114 C C . TYR A 1 136 ? -7.197 5.782 0.372 1.00 96.00 136 TYR A C 1
ATOM 1116 O O . TYR A 1 136 ? -6.425 5.960 1.310 1.00 96.00 136 TYR A O 1
ATOM 1124 N N . GLU A 1 137 ? -8.466 6.164 0.397 1.00 95.31 137 GLU A N 1
ATOM 1125 C CA . GLU A 1 137 ? -9.168 6.596 1.593 1.00 95.31 137 GLU A CA 1
ATOM 1126 C C . GLU A 1 137 ? -10.427 5.740 1.776 1.00 95.31 137 GLU A C 1
ATOM 1128 O O . GLU A 1 137 ? -11.357 5.760 0.964 1.00 95.31 137 GLU A O 1
ATOM 1133 N N . GLY A 1 138 ? -10.492 4.989 2.873 1.00 93.94 138 GLY A N 1
ATOM 1134 C CA . GLY A 1 138 ? -11.645 4.138 3.144 1.00 93.94 138 GLY A CA 1
ATOM 1135 C C . GLY A 1 138 ? -11.503 3.304 4.407 1.00 93.94 138 GLY A C 1
ATOM 1136 O O . GLY A 1 138 ? -10.570 3.470 5.186 1.00 93.94 138 GLY A O 1
ATOM 1137 N N . LYS A 1 139 ? -12.459 2.409 4.648 1.00 94.12 139 LYS A N 1
ATOM 1138 C CA . LYS A 1 139 ? -12.423 1.500 5.805 1.00 94.12 139 LYS A CA 1
ATOM 1139 C C . LYS A 1 139 ? -11.567 0.277 5.492 1.00 94.12 139 LYS A C 1
ATOM 1141 O O . LYS A 1 139 ? -11.401 -0.067 4.327 1.00 94.12 139 LYS A O 1
ATOM 1146 N N . MET A 1 140 ? -11.049 -0.396 6.513 1.00 90.44 140 MET A N 1
ATOM 1147 C CA . MET A 1 140 ? -10.585 -1.773 6.312 1.00 90.44 140 MET A CA 1
ATOM 1148 C C . MET A 1 140 ? -11.795 -2.684 6.063 1.00 90.44 140 MET A C 1
ATOM 1150 O O . MET A 1 140 ? -12.864 -2.434 6.633 1.00 90.44 140 MET A O 1
ATOM 1154 N N . ILE A 1 141 ? -11.631 -3.699 5.212 1.00 84.06 141 ILE A N 1
ATOM 1155 C CA . ILE A 1 141 ? -12.674 -4.665 4.822 1.00 84.06 141 ILE A CA 1
ATOM 1156 C C . ILE A 1 141 ? -12.187 -6.086 5.075 1.00 84.06 141 ILE A C 1
ATOM 1158 O O . ILE A 1 141 ? -11.037 -6.381 4.686 1.00 84.06 141 ILE A O 1
#

pLDDT: mean 77.77, std 18.2, range [33.5, 96.75]

Organism: NCBI:txid165179

Secondary structure (DSSP, 8-state):
--SSHHHHHHHSSS----------TT--SSEEEETTEEEE--EEEEETTTEEEEEETTTTEEEEEEESS----SSSEEEHHHHGGGEEEEEEEETTEEE-GGGB-TT-EEEEEEETTEEEEEEEEEBSS-EEEEEEEE---

Foldseek 3Di:
DPPPVVVVVVVVPPDPDDPPPPPVPDDQQWWKQKQNDTAHWPAWADPPQFKIKIGDPVQQWIKIWGFAPDGDDAQDKDFCVVRVVGTPDIWTDGPPDTDGLPQWDRPWIWYWYDDPQWIWIWTWTDGPVITIITTDIGHHD

Radius of gyration: 22.57 Å; chains: 1; bounding box: 33×72×48 Å